Protein AF-A0A816GG04-F1 (afdb_monomer_lite)

Structure (mmCIF, N/CA/C/O backbone):
data_AF-A0A816GG04-F1
#
_entry.id   AF-A0A816GG04-F1
#
loop_
_atom_site.group_PDB
_atom_site.id
_atom_site.type_symbol
_atom_site.label_atom_id
_atom_site.label_alt_id
_atom_site.label_comp_id
_atom_site.label_asym_id
_atom_site.label_entity_id
_atom_site.label_seq_id
_atom_site.pdbx_PDB_ins_code
_atom_site.Cartn_x
_atom_site.Cartn_y
_atom_site.Cartn_z
_atom_site.occupancy
_atom_site.B_iso_or_equiv
_atom_site.auth_seq_id
_atom_site.auth_comp_id
_atom_site.auth_asym_id
_atom_site.auth_atom_id
_atom_site.pdbx_PDB_model_num
ATOM 1 N N . MET A 1 1 ? -9.819 100.013 47.372 1.00 39.62 1 MET A N 1
ATOM 2 C CA . MET A 1 1 ? -10.765 99.029 47.951 1.00 39.62 1 MET A CA 1
ATOM 3 C C . MET A 1 1 ? -10.417 97.667 47.363 1.00 39.62 1 MET A C 1
ATOM 5 O O . MET A 1 1 ? -10.205 97.626 46.164 1.00 39.62 1 MET A O 1
ATOM 9 N N . LYS A 1 2 ? -10.048 96.676 48.191 1.00 44.19 2 LYS A N 1
ATOM 10 C CA . LYS A 1 2 ? -10.878 95.483 48.511 1.00 44.19 2 LYS A CA 1
ATOM 11 C C . LYS A 1 2 ? -11.178 94.650 47.245 1.00 44.19 2 LYS A C 1
ATOM 13 O O . LYS A 1 2 ? -11.685 95.205 46.290 1.00 44.19 2 LYS A O 1
ATOM 18 N N . GLU A 1 3 ? -10.933 93.352 47.133 1.00 39.06 3 GLU A N 1
ATOM 19 C CA . GLU A 1 3 ? -10.772 92.281 48.115 1.00 39.06 3 GLU A CA 1
ATOM 20 C C . GLU A 1 3 ? -10.300 91.031 47.348 1.00 39.06 3 GLU A C 1
ATOM 22 O O . GLU A 1 3 ? -10.685 90.823 46.198 1.00 39.06 3 GLU A O 1
ATOM 27 N N . ILE A 1 4 ? -9.456 90.213 47.970 1.00 57.56 4 ILE A N 1
ATOM 28 C CA . ILE A 1 4 ? -8.993 88.921 47.452 1.00 57.56 4 ILE A CA 1
ATOM 29 C C . ILE A 1 4 ? -10.168 87.937 47.484 1.00 57.56 4 ILE A C 1
ATOM 31 O O . ILE A 1 4 ? -10.639 87.647 48.577 1.00 57.56 4 ILE A O 1
ATOM 35 N N . GLN A 1 5 ? -10.601 87.373 46.347 1.00 51.31 5 GLN A N 1
ATOM 36 C CA . GLN A 1 5 ? -11.492 86.199 46.325 1.00 51.31 5 GLN A CA 1
ATOM 37 C C . GLN A 1 5 ? -11.136 85.211 45.193 1.00 51.31 5 GLN A C 1
ATOM 39 O O . GLN A 1 5 ? -11.620 85.288 44.071 1.00 51.31 5 GLN A O 1
ATOM 44 N N . ASN A 1 6 ? -10.238 84.291 45.559 1.00 42.72 6 ASN A N 1
ATOM 45 C CA . ASN A 1 6 ? -10.294 82.836 45.372 1.00 42.72 6 ASN A CA 1
ATOM 46 C C . ASN A 1 6 ? -10.586 82.247 43.968 1.00 42.72 6 ASN A C 1
ATOM 48 O O . ASN A 1 6 ? -11.725 82.181 43.516 1.00 42.72 6 ASN A O 1
ATOM 52 N N . SER A 1 7 ? -9.545 81.687 43.341 1.00 50.91 7 SER A N 1
ATOM 53 C CA . SER A 1 7 ? -9.639 80.840 42.142 1.00 50.91 7 SER A CA 1
ATOM 54 C C . SER A 1 7 ? -10.335 79.502 42.458 1.00 50.91 7 SER A C 1
ATOM 56 O O . SER A 1 7 ? -9.806 78.726 43.262 1.00 50.91 7 SER A O 1
ATOM 58 N N . PRO A 1 8 ? -11.487 79.165 41.843 1.00 54.06 8 PRO A N 1
ATOM 59 C CA . PRO A 1 8 ? -12.161 77.898 42.072 1.00 54.06 8 PRO A CA 1
ATOM 60 C C . PRO A 1 8 ? -11.764 76.902 40.975 1.00 54.06 8 PRO A C 1
ATOM 62 O O . PRO A 1 8 ? -12.552 76.624 40.077 1.00 54.06 8 PRO A O 1
ATOM 65 N N . SER A 1 9 ? -10.545 76.357 40.999 1.00 55.84 9 SER A N 1
ATOM 66 C CA . SER A 1 9 ? -10.205 75.286 40.038 1.00 55.84 9 SER A CA 1
ATOM 67 C C . SER A 1 9 ? -9.368 74.131 40.582 1.00 55.84 9 SER A C 1
ATOM 69 O O . SER A 1 9 ? -9.423 73.040 40.025 1.00 55.84 9 SER A O 1
ATOM 71 N N . SER A 1 10 ? -8.666 74.279 41.708 1.00 53.53 10 SER A N 1
ATOM 72 C CA . SER A 1 10 ? -7.805 73.197 42.218 1.00 53.53 10 SER A CA 1
ATOM 73 C C . SER A 1 10 ? -8.549 72.144 43.054 1.00 53.53 10 SER A C 1
ATOM 75 O O . SER A 1 10 ? -8.134 70.985 43.126 1.00 53.53 10 SER A O 1
ATOM 77 N N . ARG A 1 11 ? -9.678 72.512 43.679 1.00 52.88 11 ARG A N 1
ATOM 78 C CA . ARG A 1 11 ? -10.416 71.625 44.601 1.00 52.88 11 ARG A CA 1
ATOM 79 C C . ARG A 1 11 ? -11.402 70.677 43.911 1.00 52.88 11 ARG A C 1
ATOM 81 O O . ARG A 1 11 ? -11.718 69.631 44.467 1.00 52.88 11 ARG A O 1
ATOM 88 N N . SER A 1 12 ? -11.893 71.029 42.721 1.00 55.47 12 SER A N 1
ATOM 89 C CA . SER A 1 12 ? -12.798 70.173 41.940 1.00 55.47 12 SER A CA 1
ATOM 90 C C . SER A 1 12 ? -12.031 69.102 41.164 1.00 55.47 12 SER A C 1
ATOM 92 O O . SER A 1 12 ? -12.414 67.939 41.228 1.00 55.47 12 SER A O 1
ATOM 94 N N . ILE A 1 13 ? -10.915 69.474 40.524 1.00 56.12 13 ILE A N 1
ATOM 95 C CA . ILE A 1 13 ? -10.073 68.584 39.703 1.00 56.12 13 ILE A CA 1
ATOM 96 C C . ILE A 1 13 ? -9.421 67.474 40.546 1.00 56.12 13 ILE A C 1
ATOM 98 O O . ILE A 1 13 ? -9.346 66.324 40.121 1.00 56.12 13 ILE A O 1
ATOM 102 N N . SER A 1 14 ? -8.997 67.787 41.773 1.00 59.44 14 SER A N 1
ATOM 103 C CA . SER A 1 14 ? -8.403 66.801 42.689 1.00 59.44 14 SER A CA 1
ATOM 104 C C . SER A 1 14 ? -9.412 65.757 43.175 1.00 59.44 14 SER A C 1
ATOM 106 O O . SER A 1 14 ? -9.076 64.578 43.297 1.00 59.44 14 SER A O 1
ATOM 108 N N . LYS A 1 15 ? -10.672 66.157 43.395 1.00 59.81 15 LYS A N 1
ATOM 109 C CA . LYS A 1 15 ? -11.734 65.231 43.804 1.00 59.81 15 LYS A CA 1
ATOM 110 C C . LYS A 1 15 ? -12.155 64.315 42.654 1.00 59.81 15 LYS A C 1
ATOM 112 O O . LYS A 1 15 ? -12.389 63.136 42.889 1.00 59.81 15 LYS A O 1
ATOM 117 N N . THR A 1 16 ? -12.198 64.806 41.415 1.00 60.00 16 THR A N 1
ATOM 118 C CA . THR A 1 16 ? -12.453 63.958 40.237 1.00 60.00 16 THR A CA 1
ATOM 119 C C . THR A 1 16 ? -11.297 63.010 39.919 1.00 60.00 16 THR A C 1
ATOM 121 O O . THR A 1 16 ? -11.565 61.870 39.551 1.00 60.00 16 THR A O 1
ATOM 124 N N . ALA A 1 17 ? -10.037 63.416 40.106 1.00 62.69 17 ALA A N 1
ATOM 125 C CA . ALA A 1 17 ? -8.874 62.552 39.877 1.00 62.69 17 ALA A CA 1
ATOM 126 C C . ALA A 1 17 ? -8.794 61.385 40.881 1.00 62.69 17 ALA A C 1
ATOM 128 O O . ALA A 1 17 ? -8.701 60.231 40.471 1.00 62.69 17 ALA A O 1
ATOM 129 N N . SER A 1 18 ? -8.949 61.660 42.181 1.00 67.56 18 SER A N 1
ATOM 130 C CA . SER A 1 18 ? -8.969 60.616 43.220 1.00 67.56 18 SER A CA 1
ATOM 131 C C . SER A 1 18 ? -10.140 59.637 43.037 1.00 67.56 18 SER A C 1
ATOM 133 O O . SER A 1 18 ? -9.968 58.425 43.156 1.00 67.56 18 SER A O 1
ATOM 135 N N . GLN A 1 19 ? -11.321 60.135 42.656 1.00 65.19 19 GLN A N 1
ATOM 136 C CA . GLN A 1 19 ? -12.479 59.284 42.358 1.00 65.19 19 GLN A CA 1
ATOM 137 C C . GLN A 1 19 ? -12.303 58.465 41.066 1.00 65.19 19 GLN A C 1
ATOM 139 O O . GLN A 1 19 ? -12.883 57.386 40.938 1.00 65.19 19 GLN A O 1
ATOM 144 N N . ASN A 1 20 ? -11.509 58.949 40.106 1.00 67.69 20 ASN A N 1
ATOM 145 C CA . ASN A 1 20 ? -11.147 58.202 38.904 1.00 67.69 20 ASN A CA 1
ATOM 146 C C . ASN A 1 20 ? -10.171 57.059 39.228 1.00 67.69 20 ASN A C 1
ATOM 148 O O . ASN A 1 20 ? -10.394 55.933 38.794 1.00 67.69 20 ASN A O 1
ATOM 152 N N . GLU A 1 21 ? -9.150 57.308 40.046 1.00 73.44 21 GLU A N 1
ATOM 153 C CA . GLU A 1 21 ? -8.188 56.280 40.468 1.00 73.44 21 GLU A CA 1
ATOM 154 C C . GLU A 1 21 ? -8.848 55.159 41.284 1.00 73.44 21 GLU A C 1
ATOM 156 O O . GLU A 1 21 ? -8.597 53.982 41.028 1.00 73.44 21 GLU A O 1
ATOM 161 N N . GLU A 1 22 ? -9.777 55.482 42.191 1.00 73.88 22 GLU A N 1
ATOM 162 C CA . GLU A 1 22 ? -10.562 54.467 42.911 1.00 73.88 22 GLU A CA 1
ATOM 163 C C . GLU A 1 22 ? -11.447 53.631 41.973 1.00 73.88 22 GLU A C 1
ATOM 165 O O . GLU A 1 22 ? -11.580 52.417 42.150 1.00 73.88 22 GLU A O 1
ATOM 170 N N . ARG A 1 23 ? -12.050 54.250 40.947 1.00 69.25 23 ARG A N 1
ATOM 171 C CA . ARG A 1 23 ? -12.849 53.532 39.936 1.00 69.25 23 ARG A CA 1
ATOM 172 C C . ARG A 1 23 ? -11.987 52.593 39.102 1.00 69.25 23 ARG A C 1
ATOM 174 O O . ARG A 1 23 ? -12.391 51.455 38.861 1.00 69.25 23 ARG A O 1
ATOM 181 N N . VAL A 1 24 ? -10.803 53.040 38.701 1.00 73.69 24 VAL A N 1
ATOM 182 C CA . VAL A 1 24 ? -9.840 52.234 37.946 1.00 73.69 24 VAL A CA 1
ATOM 183 C C . VAL A 1 24 ? -9.353 51.066 38.813 1.00 73.69 24 VAL A C 1
ATOM 185 O O . VAL A 1 24 ? -9.499 49.914 38.419 1.00 73.69 24 VAL A O 1
ATOM 188 N N . ASN A 1 25 ? -8.933 51.305 40.054 1.00 72.50 25 ASN A N 1
ATOM 189 C CA . ASN A 1 25 ? -8.465 50.238 40.949 1.00 72.50 25 ASN A CA 1
ATOM 190 C C . ASN A 1 25 ? -9.556 49.202 41.271 1.00 72.50 25 ASN A C 1
ATOM 192 O O . ASN A 1 25 ? -9.286 48.002 41.290 1.00 72.50 25 ASN A O 1
ATOM 196 N N . ARG A 1 26 ? -10.811 49.635 41.453 1.00 72.38 26 ARG A N 1
ATOM 197 C CA . ARG A 1 26 ? -11.945 48.721 41.678 1.00 72.38 26 ARG A CA 1
ATOM 198 C C . ARG A 1 26 ? -12.316 47.911 40.436 1.00 72.38 26 ARG A C 1
ATOM 200 O O . ARG A 1 26 ? -12.708 46.756 40.575 1.00 72.38 26 ARG A O 1
ATOM 207 N N . THR A 1 27 ? -12.203 48.488 39.240 1.00 74.62 27 THR A N 1
ATOM 208 C CA . THR A 1 27 ? -12.482 47.766 37.985 1.00 74.62 27 THR A CA 1
ATOM 209 C C . THR A 1 27 ? -11.403 46.733 37.679 1.00 74.62 27 THR A C 1
ATOM 211 O O . THR A 1 27 ? -11.757 45.602 37.358 1.00 74.62 27 THR A O 1
ATOM 214 N N . TRP A 1 28 ? -10.122 47.060 37.887 1.00 73.75 28 TRP A N 1
ATOM 215 C CA . TRP A 1 28 ? -9.017 46.097 37.791 1.00 73.75 28 TRP A CA 1
ATOM 216 C C . TRP A 1 28 ? -9.104 44.980 38.835 1.00 73.75 28 TRP A C 1
ATOM 218 O O . TRP A 1 28 ? -8.827 43.825 38.524 1.00 73.75 28 TRP A O 1
ATOM 228 N N . PHE A 1 29 ? -9.520 45.297 40.064 1.00 74.19 29 PHE A N 1
ATOM 229 C CA . PHE A 1 29 ? -9.697 44.287 41.107 1.00 74.19 29 PHE A CA 1
ATOM 230 C C . PHE A 1 29 ? -10.827 43.306 40.764 1.00 74.19 29 PHE A C 1
ATOM 232 O O . PHE A 1 29 ? -10.658 42.095 40.888 1.00 74.19 29 PHE A O 1
ATOM 239 N N . LEU A 1 30 ? -11.967 43.807 40.276 1.00 71.56 30 LEU A N 1
ATOM 240 C CA . LEU A 1 30 ? -13.094 42.958 39.887 1.00 71.56 30 LEU A CA 1
ATOM 241 C C . LEU A 1 30 ? -12.752 42.075 38.679 1.00 71.56 30 LEU A C 1
ATOM 243 O O . LEU A 1 30 ? -13.044 40.883 38.716 1.00 71.56 30 LEU A O 1
ATOM 247 N N . THR A 1 31 ? -12.094 42.604 37.642 1.00 71.75 31 THR A N 1
ATOM 248 C CA . THR A 1 31 ? -11.686 41.790 36.482 1.00 71.75 31 THR A CA 1
ATOM 249 C C . THR A 1 31 ? -10.703 40.685 36.870 1.00 71.75 31 THR A C 1
ATOM 251 O O . THR A 1 31 ? -10.868 39.555 36.416 1.00 71.75 31 THR A O 1
ATOM 254 N N . TRP A 1 32 ? -9.759 40.951 37.777 1.00 66.38 32 TRP A N 1
ATOM 255 C CA . TRP A 1 32 ? -8.868 39.923 38.330 1.00 66.38 32 TRP A CA 1
ATOM 256 C C . TRP A 1 32 ? -9.606 38.836 39.124 1.00 66.38 32 TRP A C 1
ATOM 258 O O . TRP A 1 32 ? -9.327 37.650 38.941 1.00 66.38 32 TRP A O 1
ATOM 268 N N . VAL A 1 33 ? -10.578 39.211 39.963 1.00 73.00 33 VAL A N 1
ATOM 269 C CA . VAL A 1 33 ? -11.389 38.251 40.737 1.00 73.00 33 VAL A CA 1
ATOM 270 C C . VAL A 1 33 ? -12.236 37.363 39.816 1.00 73.00 33 VAL A C 1
ATOM 272 O O . VAL A 1 33 ? -12.294 36.150 40.022 1.00 73.00 33 VAL A O 1
ATOM 275 N N . PHE A 1 34 ? -12.844 37.926 38.766 1.00 64.94 34 PHE A N 1
ATOM 276 C CA . PHE A 1 34 ? -13.643 37.156 37.805 1.00 64.94 34 PHE A CA 1
ATOM 277 C C . PHE A 1 34 ? -12.795 36.211 36.941 1.00 64.94 34 PHE A C 1
ATOM 279 O O . PHE A 1 34 ? -13.218 35.083 36.689 1.00 64.94 34 PHE A O 1
ATOM 286 N N . ILE A 1 35 ? -11.586 36.619 36.538 1.00 66.88 35 ILE A N 1
ATOM 287 C CA . ILE A 1 35 ? -10.654 35.748 35.802 1.00 66.88 35 ILE A CA 1
ATOM 288 C C . ILE A 1 35 ? -10.193 34.585 36.695 1.00 66.88 35 ILE A C 1
ATOM 290 O O . ILE A 1 35 ? -10.228 33.435 36.261 1.00 66.88 35 ILE A O 1
ATOM 294 N N . GLY A 1 36 ? -9.845 34.842 37.961 1.00 62.97 36 GLY A N 1
ATOM 295 C CA . GLY A 1 36 ? -9.464 33.788 38.911 1.00 62.97 36 GLY A CA 1
ATOM 296 C C . GLY A 1 36 ? -10.589 32.783 39.196 1.00 62.97 36 GLY A C 1
ATOM 297 O O . GLY A 1 36 ? -10.345 31.575 39.251 1.00 62.97 36 GLY A O 1
ATOM 298 N N . ALA A 1 37 ? -11.834 33.258 39.308 1.00 63.19 37 ALA A N 1
ATOM 299 C CA . ALA A 1 37 ? -13.006 32.403 39.500 1.00 63.19 37 ALA A CA 1
ATOM 300 C C . ALA A 1 37 ? -13.299 31.511 38.276 1.00 63.19 37 ALA A C 1
ATOM 302 O O . ALA A 1 37 ? -13.667 30.347 38.443 1.00 63.19 37 ALA A O 1
ATOM 303 N N . LEU A 1 38 ? -13.083 32.018 37.054 1.00 65.94 38 LEU A N 1
ATOM 304 C CA . LEU A 1 38 ? -13.290 31.262 35.814 1.00 65.94 38 LEU A CA 1
ATOM 305 C C . LEU A 1 38 ? -12.275 30.116 35.664 1.00 65.94 38 LEU A C 1
ATOM 307 O O . LEU A 1 38 ? -12.649 28.992 35.336 1.00 65.94 38 LEU A O 1
ATOM 311 N N . VAL A 1 39 ? -10.996 30.379 35.955 1.00 64.69 39 VAL A N 1
ATOM 312 C CA . VAL A 1 39 ? -9.923 29.374 35.845 1.00 64.69 39 VAL A CA 1
ATOM 313 C C . VAL A 1 39 ? -10.087 28.282 36.912 1.00 64.69 39 VAL A C 1
ATOM 315 O O . VAL A 1 39 ? -9.925 27.101 36.609 1.00 64.69 39 VAL A O 1
ATOM 318 N N . SER A 1 40 ? -10.501 28.647 38.132 1.00 64.50 40 SER A N 1
ATOM 319 C CA . SER A 1 40 ? -10.810 27.684 39.201 1.00 64.50 40 SER A CA 1
ATOM 320 C C . SER A 1 40 ? -12.025 26.805 38.868 1.00 64.50 40 SER A C 1
ATOM 322 O O . SER A 1 40 ? -11.991 25.592 39.075 1.00 64.50 40 SER A O 1
ATOM 324 N N . GLY A 1 41 ? -13.074 27.382 38.270 1.00 67.81 41 GLY A N 1
ATOM 325 C CA . GLY A 1 41 ? -14.269 26.642 37.852 1.00 67.81 41 GLY A CA 1
ATOM 326 C C . GLY A 1 41 ? -14.001 25.601 36.760 1.00 67.81 41 GLY A C 1
ATOM 327 O O . GLY A 1 41 ? -14.528 24.491 36.833 1.00 67.81 41 GLY A O 1
ATOM 328 N N . VAL A 1 42 ? -13.142 25.913 35.781 1.00 71.94 42 VAL A N 1
ATOM 329 C CA . VAL A 1 42 ? -12.753 24.957 34.725 1.00 71.94 42 VAL A CA 1
ATOM 330 C C . VAL A 1 42 ? -11.940 23.798 35.305 1.00 71.94 42 VAL A C 1
ATOM 332 O O . VAL A 1 42 ? -12.210 22.642 34.984 1.00 71.94 42 VAL A O 1
ATOM 335 N N . VAL A 1 43 ? -10.994 24.080 36.207 1.00 74.06 43 VAL A N 1
ATOM 336 C CA . VAL A 1 43 ? -10.187 23.043 36.868 1.00 74.06 43 VAL A CA 1
ATOM 337 C C . VAL A 1 43 ? -11.074 22.142 37.733 1.00 74.06 43 VAL A C 1
ATOM 339 O O . VAL A 1 43 ? -11.047 20.924 37.566 1.00 74.06 43 VAL A O 1
ATOM 342 N N . LEU A 1 44 ? -11.933 22.712 38.584 1.00 73.06 44 LEU A N 1
ATOM 343 C CA . LEU A 1 44 ? -12.869 21.941 39.410 1.00 73.06 44 LEU A CA 1
ATOM 344 C C . LEU A 1 44 ? -13.870 21.129 38.571 1.00 73.06 44 LEU A C 1
ATOM 346 O O . LEU A 1 44 ? -14.187 20.008 38.951 1.00 73.06 44 LEU A O 1
ATOM 350 N N . GLY A 1 45 ? -14.321 21.634 37.418 1.00 75.88 45 GLY A N 1
ATOM 351 C CA . GLY A 1 45 ? -15.191 20.895 36.495 1.00 75.88 45 GLY A CA 1
ATOM 352 C C . GLY A 1 45 ? -14.502 19.692 35.838 1.00 75.88 45 GLY A C 1
ATOM 353 O O . GLY A 1 45 ? -15.089 18.611 35.752 1.00 75.88 45 GLY A O 1
ATOM 354 N N . VAL A 1 46 ? -13.236 19.832 35.432 1.00 82.00 46 VAL A N 1
ATOM 355 C CA . VAL A 1 46 ? -12.433 18.714 34.901 1.00 82.00 46 VAL A CA 1
ATOM 356 C C . VAL A 1 46 ? -12.143 17.680 35.995 1.00 82.00 46 VAL A C 1
ATOM 358 O O . VAL A 1 46 ? -12.291 16.481 35.771 1.00 82.00 46 VAL A O 1
ATOM 361 N N . PHE A 1 47 ? -11.814 18.116 37.213 1.00 77.69 47 PHE A N 1
ATOM 362 C CA . PHE A 1 47 ? -11.614 17.197 38.337 1.00 77.69 47 PHE A CA 1
ATOM 363 C C . PHE A 1 47 ? -12.913 16.501 38.770 1.00 77.69 47 PHE A C 1
ATOM 365 O O . PHE A 1 47 ? -12.887 15.303 39.042 1.00 77.69 47 PHE A O 1
ATOM 372 N N . LEU A 1 48 ? -14.054 17.196 38.771 1.00 79.88 48 LEU A N 1
ATOM 373 C CA . LEU A 1 48 ? -15.358 16.618 39.105 1.00 79.88 48 LEU A CA 1
ATOM 374 C C . LEU A 1 48 ? -15.813 15.597 38.055 1.00 79.88 48 LEU A C 1
ATOM 376 O O . LEU A 1 48 ? -16.310 14.534 38.414 1.00 79.88 48 LEU A O 1
ATOM 380 N N . THR A 1 49 ? -15.604 15.872 36.765 1.00 78.00 49 THR A N 1
ATOM 381 C CA . THR A 1 49 ? -15.943 14.927 35.684 1.00 78.00 49 THR A CA 1
ATOM 382 C C . THR A 1 49 ? -15.065 13.676 35.715 1.00 78.00 49 THR A C 1
ATOM 384 O O . THR A 1 49 ? -15.585 12.564 35.588 1.00 78.00 49 THR A O 1
ATOM 387 N N . LEU A 1 50 ? -13.761 13.814 35.969 1.00 78.12 50 LEU A N 1
ATOM 388 C CA . LEU A 1 50 ? -12.865 12.670 36.171 1.00 78.12 50 LEU A CA 1
ATOM 389 C C . LEU A 1 50 ? -13.222 11.875 37.438 1.00 78.12 50 LEU A C 1
ATOM 391 O O . LEU A 1 50 ? -13.205 10.645 37.410 1.00 78.12 50 LEU A O 1
ATOM 395 N N . TYR A 1 51 ? -13.611 12.559 38.515 1.00 82.00 51 TYR A N 1
ATOM 396 C CA . TYR A 1 51 ? -14.024 11.936 39.773 1.00 82.00 51 TYR A CA 1
ATOM 397 C C . TYR A 1 51 ? -15.358 11.184 39.653 1.00 82.00 51 TYR A C 1
ATOM 399 O O . TYR A 1 51 ? -15.455 10.047 40.105 1.00 82.00 51 TYR A O 1
ATOM 407 N N . LEU A 1 52 ? -16.364 11.751 38.973 1.00 76.19 52 LEU A N 1
ATOM 408 C CA . LEU A 1 52 ? -17.626 11.052 38.691 1.00 76.19 52 LEU A CA 1
ATOM 409 C C . LEU A 1 52 ? -17.402 9.831 37.792 1.00 76.19 52 LEU A C 1
ATOM 411 O O . LEU A 1 52 ? -17.974 8.775 38.046 1.00 76.19 52 LEU A O 1
ATOM 415 N N . SER A 1 53 ? -16.526 9.944 36.789 1.00 77.50 53 SER A N 1
ATOM 416 C CA . SER A 1 53 ? -16.149 8.812 35.930 1.00 77.50 53 SER A CA 1
ATOM 417 C C . SER A 1 53 ? -15.500 7.677 36.729 1.00 77.50 53 SER A C 1
ATOM 419 O O . SER A 1 53 ? -15.678 6.506 36.410 1.00 77.50 53 SER A O 1
ATOM 421 N N . GLU A 1 54 ? -14.743 8.022 37.770 1.00 69.69 54 GLU A N 1
ATOM 422 C CA . GLU A 1 54 ? -14.067 7.081 38.662 1.00 69.69 54 GLU A CA 1
ATOM 423 C C . GLU A 1 54 ? -14.991 6.480 39.735 1.00 69.69 54 GLU A C 1
ATOM 425 O O . GLU A 1 54 ? -14.758 5.358 40.184 1.00 69.69 54 GLU A O 1
ATOM 430 N N . LEU A 1 55 ? -16.061 7.184 40.113 1.00 68.94 55 LEU A N 1
ATOM 431 C CA . LEU A 1 55 ? -17.148 6.637 40.931 1.00 68.94 55 LEU A CA 1
ATOM 432 C C . LEU A 1 55 ? -17.998 5.636 40.134 1.00 68.94 55 LEU A C 1
ATOM 434 O O . LEU A 1 55 ? -18.264 4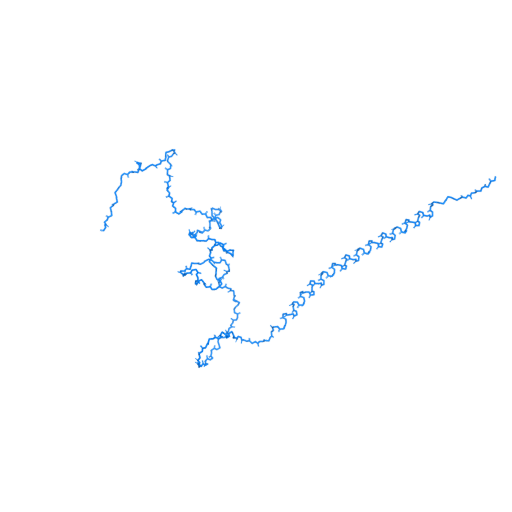.546 40.626 1.00 68.94 55 LEU A O 1
ATOM 438 N N . LEU A 1 56 ? -18.325 5.942 38.873 1.00 61.38 56 LEU A N 1
ATOM 439 C CA . LEU A 1 56 ? -19.068 5.043 37.972 1.00 61.38 56 LEU A CA 1
ATOM 440 C C . LEU A 1 56 ? -18.318 3.740 37.644 1.00 61.38 56 LEU A C 1
ATOM 442 O O . LEU A 1 56 ? -18.938 2.743 37.284 1.00 61.38 56 LEU A O 1
ATOM 446 N N . ARG A 1 57 ? -16.987 3.723 37.779 1.00 68.38 57 ARG A N 1
ATOM 447 C CA . ARG A 1 57 ? -16.164 2.519 37.587 1.00 68.38 57 ARG A CA 1
ATOM 448 C C . ARG A 1 57 ? -16.180 1.567 38.786 1.00 68.38 57 ARG A C 1
ATOM 450 O O . ARG A 1 57 ? -15.848 0.398 38.612 1.00 68.38 57 ARG A O 1
ATOM 457 N N . LYS A 1 58 ? -16.560 2.033 39.983 1.00 46.72 58 LYS A N 1
ATOM 458 C CA . LYS A 1 58 ? -16.466 1.242 41.224 1.00 46.72 58 LYS A CA 1
ATOM 459 C C . LYS A 1 58 ? -17.665 0.326 41.507 1.00 46.72 58 LYS A C 1
ATOM 461 O O . LYS A 1 58 ? -17.533 -0.528 42.376 1.00 46.72 58 LYS A O 1
ATOM 466 N N . ASP A 1 59 ? -18.753 0.405 40.736 1.00 54.59 59 ASP A N 1
ATOM 467 C CA . ASP A 1 59 ? -19.929 -0.474 40.908 1.00 54.59 59 ASP A CA 1
ATOM 468 C C . ASP A 1 59 ? -19.969 -1.701 39.974 1.00 54.59 59 ASP A C 1
ATOM 470 O O . ASP A 1 59 ? -20.847 -2.552 40.099 1.00 54.59 59 ASP A O 1
ATOM 474 N N . VAL A 1 60 ? -18.992 -1.879 39.078 1.00 56.12 60 VAL A N 1
ATOM 475 C CA . VAL A 1 60 ? -18.857 -3.103 38.262 1.00 56.12 60 VAL A CA 1
ATOM 476 C C . VAL A 1 60 ? -17.681 -3.936 38.765 1.00 56.12 60 VAL A C 1
ATOM 478 O O . VAL A 1 60 ? -16.681 -4.175 38.102 1.00 56.12 60 VAL A O 1
ATOM 481 N N . THR A 1 61 ? -17.782 -4.395 40.008 1.00 43.56 61 THR A N 1
ATOM 482 C CA . THR A 1 61 ? -17.035 -5.572 40.473 1.00 43.56 61 THR A CA 1
ATOM 483 C C . THR A 1 61 ? -17.872 -6.300 41.521 1.00 43.56 61 THR A C 1
ATOM 485 O O . THR A 1 61 ? -17.593 -6.276 42.712 1.00 43.56 61 THR A O 1
ATOM 488 N N . THR A 1 62 ? -18.932 -6.965 41.064 1.00 35.88 62 THR A N 1
ATOM 489 C CA . THR A 1 62 ? -19.395 -8.203 41.696 1.00 35.88 62 THR A CA 1
ATOM 490 C C . THR A 1 62 ? -19.304 -9.294 40.646 1.00 35.88 62 THR A C 1
ATOM 492 O O . THR A 1 62 ? -19.930 -9.241 39.591 1.00 35.88 62 THR A O 1
ATOM 495 N N . SER A 1 63 ? -18.428 -10.241 40.942 1.00 41.78 63 SER A N 1
ATOM 496 C CA . SER A 1 63 ? -18.128 -11.457 40.213 1.00 41.78 63 SER A CA 1
ATOM 497 C C . SER A 1 63 ? -19.378 -12.162 39.688 1.00 41.78 63 SER A C 1
ATOM 499 O O . SER A 1 63 ? -20.240 -12.542 40.471 1.00 41.78 63 SER A O 1
ATOM 501 N N . THR A 1 64 ? -19.433 -12.445 38.388 1.00 37.28 64 THR A N 1
ATOM 502 C CA . THR A 1 64 ? -19.974 -13.709 37.867 1.00 37.28 64 THR A CA 1
ATOM 503 C C . THR A 1 64 ? -19.319 -13.995 36.520 1.00 37.28 64 THR A C 1
ATOM 505 O O . THR A 1 64 ? -19.490 -13.273 35.542 1.00 37.28 64 THR A O 1
ATOM 508 N N . THR A 1 65 ? -18.536 -15.064 36.503 1.00 37.50 65 THR A N 1
ATOM 509 C CA . THR A 1 65 ? -18.085 -15.789 35.321 1.00 37.50 65 THR A CA 1
ATOM 510 C C . THR A 1 65 ? -19.270 -16.120 34.402 1.00 37.50 65 THR A C 1
ATOM 512 O O . THR A 1 65 ? -20.180 -16.827 34.814 1.00 37.50 65 THR A O 1
ATOM 515 N N . THR A 1 66 ? -19.208 -15.583 33.178 1.00 38.97 66 THR A N 1
ATOM 516 C CA . THR A 1 66 ? -19.633 -16.112 31.861 1.00 38.97 66 THR A CA 1
ATOM 517 C C . THR A 1 66 ? -20.964 -16.870 31.735 1.00 38.97 66 THR A C 1
ATOM 519 O O . THR A 1 66 ? -21.142 -17.909 32.354 1.00 38.97 66 THR A O 1
ATOM 522 N N . THR A 1 67 ? -21.819 -16.467 30.780 1.00 32.25 67 THR A N 1
ATOM 523 C CA . THR A 1 67 ? -22.230 -17.294 29.613 1.00 32.25 67 THR A CA 1
ATOM 524 C C . THR A 1 67 ? -23.123 -16.477 28.676 1.00 32.25 67 THR A C 1
ATOM 526 O O . THR A 1 67 ? -24.276 -16.179 28.981 1.00 32.25 67 THR A O 1
ATOM 529 N N . SER A 1 68 ? -22.594 -16.147 27.497 1.00 41.25 68 SER A N 1
ATOM 530 C CA . SER A 1 68 ? -23.415 -15.846 26.328 1.00 41.25 68 SER A CA 1
ATOM 531 C C . SER A 1 68 ? -24.100 -17.140 25.896 1.00 41.25 68 SER A C 1
ATOM 533 O O . SER A 1 68 ? -23.482 -17.979 25.247 1.00 41.25 68 SER A O 1
ATOM 535 N N . THR A 1 69 ? -25.366 -17.316 26.265 1.00 31.19 69 THR A N 1
ATOM 536 C CA . THR A 1 69 ? -26.219 -18.326 25.637 1.00 31.19 69 THR A CA 1
ATOM 537 C C . THR A 1 69 ? -26.881 -17.676 24.435 1.00 31.19 69 THR A C 1
A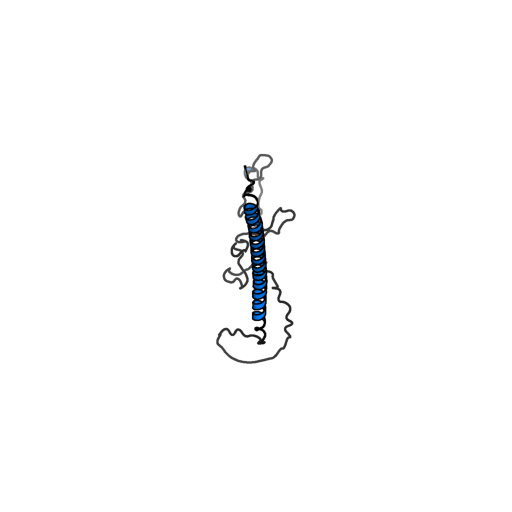TOM 539 O O . THR A 1 69 ? -27.897 -16.993 24.554 1.00 31.19 69 THR A O 1
ATOM 542 N N . SER A 1 70 ? -26.291 -17.895 23.263 1.00 40.19 70 SER A N 1
ATOM 543 C CA . SER A 1 70 ? -27.056 -17.908 22.024 1.00 40.19 70 SER A CA 1
ATOM 544 C C . SER A 1 70 ? -28.031 -19.074 22.109 1.00 40.19 70 SER A C 1
ATOM 546 O O . SER A 1 70 ? -27.626 -20.221 22.298 1.00 40.19 70 SER A O 1
ATOM 548 N N . THR A 1 71 ? -29.315 -18.767 21.982 1.00 31.22 71 THR A N 1
ATOM 549 C CA . THR A 1 71 ? -30.374 -19.729 21.704 1.00 31.22 71 THR A CA 1
ATOM 550 C C . THR A 1 71 ? -30.009 -20.531 20.456 1.00 31.22 71 THR A C 1
ATOM 552 O O . THR A 1 71 ? -30.242 -20.092 19.335 1.00 31.22 71 THR A O 1
ATOM 555 N N . SER A 1 72 ? -29.450 -21.716 20.672 1.00 34.28 72 SER A N 1
ATOM 556 C CA . SER A 1 72 ? -29.486 -22.833 19.740 1.00 34.28 72 SER A CA 1
ATOM 557 C C . SER A 1 72 ? -30.021 -24.018 20.520 1.00 34.28 72 SER A C 1
ATOM 559 O O . SER A 1 72 ? -29.427 -24.492 21.485 1.00 34.28 72 SER A O 1
ATOM 561 N N . THR A 1 73 ? -31.211 -24.432 20.125 1.00 34.00 73 THR A N 1
ATOM 562 C CA . THR A 1 73 ? -31.906 -25.639 20.543 1.00 34.00 73 THR A CA 1
ATOM 563 C C . THR A 1 73 ? -30.969 -26.858 20.509 1.00 34.00 73 THR A C 1
ATOM 565 O O . THR A 1 73 ? -30.184 -26.981 19.568 1.00 34.00 73 THR A O 1
ATOM 568 N N . THR A 1 74 ? -31.179 -27.803 21.443 1.00 30.86 74 THR A N 1
ATOM 569 C CA . THR A 1 74 ? -30.885 -29.266 21.378 1.00 30.86 74 THR A CA 1
ATOM 570 C C . THR A 1 74 ? -29.846 -29.808 22.393 1.00 30.86 74 THR A C 1
ATOM 572 O O . THR A 1 74 ? -28.652 -29.824 22.139 1.00 30.86 74 THR A O 1
ATOM 575 N N . THR A 1 75 ? -30.373 -30.330 23.515 1.00 31.81 75 THR A N 1
ATOM 576 C CA . THR A 1 75 ? -30.125 -31.692 24.064 1.00 31.81 75 THR A CA 1
ATOM 577 C C . THR A 1 75 ? -28.758 -32.063 24.691 1.00 31.81 75 THR A C 1
ATOM 579 O O . THR A 1 75 ? -27.824 -32.447 24.007 1.00 31.81 75 THR A O 1
ATOM 582 N N . THR A 1 76 ? -28.774 -32.111 26.034 1.00 32.12 76 THR A N 1
ATOM 583 C CA . THR A 1 76 ? -28.342 -33.218 26.932 1.00 32.12 76 THR A CA 1
ATOM 584 C C . THR A 1 76 ? -26.846 -33.536 27.175 1.00 32.12 76 THR A C 1
ATOM 586 O O . THR A 1 76 ? -26.104 -33.945 26.292 1.00 32.12 76 THR A O 1
ATOM 589 N N . THR A 1 77 ? -26.532 -33.540 28.485 1.00 31.17 77 THR A N 1
ATOM 590 C CA . THR A 1 77 ? -25.581 -34.372 29.271 1.00 31.17 77 THR A CA 1
ATOM 591 C C . THR A 1 77 ? -24.080 -34.055 29.372 1.00 31.17 77 THR A C 1
ATOM 593 O O . THR A 1 77 ? -23.333 -34.071 28.408 1.00 31.17 77 THR A O 1
ATOM 596 N N . GLU A 1 78 ? -23.695 -33.972 30.654 1.00 38.00 78 GLU A N 1
ATOM 597 C CA . GLU A 1 78 ? -22.457 -34.412 31.313 1.00 38.00 78 GLU A CA 1
ATOM 598 C C . GLU A 1 78 ? -21.300 -33.427 31.551 1.00 38.00 78 GLU A C 1
ATOM 600 O O . GLU A 1 78 ? -20.584 -32.954 30.677 1.00 38.00 78 GLU A O 1
ATOM 605 N N . SER A 1 79 ? -21.137 -33.177 32.851 1.00 42.53 79 SER A N 1
ATOM 606 C CA . SER A 1 79 ? -20.066 -32.472 33.529 1.00 42.53 79 SER A CA 1
ATOM 607 C C . SER A 1 79 ? -18.854 -33.397 33.667 1.00 42.53 79 SER A C 1
ATOM 609 O O . SER A 1 79 ? -18.992 -34.521 34.145 1.00 42.53 79 SER A O 1
ATOM 611 N N . THR A 1 80 ? -17.652 -32.934 33.334 1.00 35.41 80 THR A N 1
ATOM 612 C CA . THR A 1 80 ? -16.427 -33.401 34.000 1.00 35.41 80 THR A CA 1
ATOM 613 C C . THR A 1 80 ? -15.465 -32.232 34.139 1.00 35.41 80 THR A C 1
ATOM 615 O O . THR A 1 80 ? -14.872 -31.734 33.186 1.00 35.41 80 THR A O 1
ATOM 618 N N . THR A 1 81 ? -15.360 -31.792 35.385 1.00 41.84 81 THR A N 1
ATOM 619 C CA . THR A 1 81 ? -14.421 -30.831 35.942 1.00 41.84 81 THR A CA 1
ATOM 620 C C . THR A 1 81 ? -12.991 -31.098 35.471 1.00 41.84 81 THR A C 1
ATOM 622 O O . THR A 1 81 ? -12.411 -32.139 35.763 1.00 41.84 81 THR A O 1
ATOM 625 N N . SER A 1 82 ? -12.387 -30.128 34.795 1.00 40.75 82 SER A N 1
ATOM 626 C CA . SER A 1 82 ? -10.933 -29.999 34.692 1.00 40.75 82 SER A CA 1
ATOM 627 C C . SER A 1 82 ? -10.604 -28.537 34.934 1.00 40.75 82 SER A C 1
ATOM 629 O O . SER A 1 82 ? -10.639 -27.698 34.040 1.00 40.75 82 SER A O 1
ATOM 631 N N . SER A 1 83 ? -10.379 -28.219 36.204 1.00 49.47 83 SER A N 1
ATOM 632 C CA . SER A 1 83 ? -9.888 -26.929 36.663 1.00 49.47 83 SER A CA 1
ATOM 633 C C . SER A 1 83 ? -8.453 -26.737 36.176 1.00 49.47 83 SER A C 1
ATOM 635 O O . SER A 1 83 ? -7.500 -27.028 36.895 1.00 49.47 83 SER A O 1
ATOM 637 N N . THR A 1 84 ? -8.289 -26.262 34.945 1.00 41.94 84 THR A N 1
ATOM 638 C CA . THR A 1 84 ? -7.036 -25.642 34.519 1.00 41.94 84 THR A CA 1
ATOM 639 C C . THR A 1 84 ? -7.164 -24.160 34.822 1.00 41.94 84 THR A C 1
ATOM 641 O O . THR A 1 84 ? -7.912 -23.432 34.176 1.00 41.94 84 THR A O 1
ATOM 644 N N . SER A 1 85 ? -6.478 -23.746 35.880 1.00 42.94 85 SER A N 1
ATOM 645 C CA . SER A 1 85 ? -6.254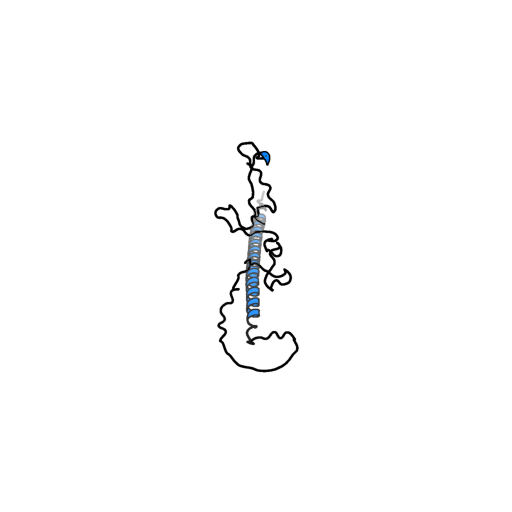 -22.361 36.274 1.00 42.94 85 SER A CA 1
ATOM 646 C C . SER A 1 85 ? -5.970 -21.489 35.051 1.00 42.94 85 SER A C 1
ATOM 648 O O . SER A 1 85 ? -4.891 -21.564 34.464 1.00 42.94 85 SER A O 1
ATOM 650 N N . SER A 1 86 ? -6.938 -20.657 34.671 1.00 49.88 86 SER A N 1
ATOM 651 C CA . SER A 1 86 ? -6.739 -19.585 33.708 1.00 49.88 86 SER A CA 1
ATOM 652 C C . SER A 1 86 ? -5.852 -18.535 34.367 1.00 49.88 86 SER A C 1
ATOM 654 O O . SER A 1 86 ? -6.338 -17.584 34.980 1.00 49.88 86 SER A O 1
ATOM 656 N N . THR A 1 87 ? -4.536 -18.727 34.285 1.00 43.53 87 THR A N 1
ATOM 657 C CA . THR A 1 87 ? -3.599 -17.616 34.400 1.00 43.53 87 THR A CA 1
ATOM 658 C C . THR A 1 87 ? -4.029 -16.621 33.336 1.00 43.53 87 THR A C 1
ATOM 660 O O . THR A 1 87 ? -3.935 -16.895 32.141 1.00 43.53 87 THR A O 1
ATOM 663 N N . SER A 1 88 ? -4.591 -15.501 33.775 1.00 53.62 88 SER A N 1
ATOM 664 C CA . SER A 1 88 ? -4.895 -14.343 32.952 1.00 53.62 88 SER A CA 1
ATOM 665 C C . SER A 1 88 ? -3.576 -13.751 32.462 1.00 53.62 88 SER A C 1
ATOM 667 O O . SER A 1 88 ? -3.091 -12.747 32.980 1.00 53.62 88 SER A O 1
ATOM 669 N N . THR A 1 89 ? -2.953 -14.424 31.497 1.00 50.66 89 THR A N 1
ATOM 670 C CA . THR A 1 89 ? -1.928 -13.838 30.649 1.00 50.66 89 THR A CA 1
ATOM 671 C C . THR A 1 89 ? -2.625 -12.701 29.928 1.00 50.66 89 THR A C 1
ATOM 673 O O . THR A 1 89 ? -3.663 -12.916 29.300 1.00 50.66 89 THR A O 1
ATOM 676 N N . SER A 1 90 ? -2.112 -11.484 30.081 1.00 51.47 90 SER A N 1
ATOM 677 C CA . SER A 1 90 ? -2.550 -10.331 29.307 1.00 51.47 90 SER A CA 1
ATOM 678 C C . SER A 1 90 ? -2.679 -10.752 27.845 1.00 51.47 90 SER A C 1
ATOM 680 O O . SER A 1 90 ? -1.693 -11.099 27.194 1.00 51.47 90 SER A O 1
ATOM 682 N N . MET A 1 91 ? -3.915 -10.804 27.348 1.00 55.53 91 MET A N 1
ATOM 683 C CA . MET A 1 91 ? -4.197 -11.154 25.963 1.00 55.53 91 MET A CA 1
ATOM 684 C C . MET A 1 91 ? -3.812 -9.943 25.117 1.00 55.53 91 MET A C 1
ATOM 686 O O . MET A 1 91 ? -4.656 -9.170 24.676 1.00 55.53 91 MET A O 1
ATOM 690 N N . TYR A 1 92 ? -2.509 -9.734 24.934 1.00 52.84 92 TYR A N 1
ATOM 691 C CA . TYR A 1 92 ? -2.045 -8.997 23.776 1.00 52.84 92 TYR A CA 1
ATOM 692 C C . TYR A 1 92 ? -2.627 -9.728 22.567 1.00 52.84 92 TYR A C 1
ATOM 694 O O . TYR A 1 92 ? -2.505 -10.959 22.506 1.00 52.84 92 TYR A O 1
ATOM 702 N N . PRO A 1 93 ? -3.307 -9.033 21.639 1.00 68.38 93 PRO A N 1
ATOM 703 C CA . PRO A 1 93 ? -3.699 -9.683 20.406 1.00 68.38 93 PRO A CA 1
ATOM 704 C C . PRO A 1 93 ? -2.416 -10.261 19.808 1.00 68.38 93 PRO A C 1
ATOM 706 O O . PRO A 1 93 ? -1.442 -9.535 19.611 1.00 68.38 93 PRO A O 1
ATOM 709 N N . LEU A 1 94 ? -2.396 -11.582 19.593 1.00 84.31 94 LEU A N 1
ATOM 710 C CA . LEU A 1 94 ? -1.219 -12.294 19.078 1.00 84.31 94 LEU A CA 1
ATOM 711 C C . LEU A 1 94 ? -0.707 -11.650 17.782 1.00 84.31 94 LEU A C 1
ATOM 713 O O . LEU A 1 94 ? 0.474 -11.734 17.457 1.00 84.31 94 LEU A O 1
ATOM 717 N N . VAL A 1 95 ? -1.613 -10.982 17.066 1.00 88.00 95 VAL A N 1
ATOM 718 C CA . VAL A 1 95 ? -1.340 -10.229 15.859 1.00 88.00 95 VAL A CA 1
ATOM 719 C C . VAL A 1 95 ? -1.805 -8.780 16.057 1.00 88.00 95 VAL A C 1
ATOM 721 O O . VAL A 1 95 ? -2.999 -8.558 16.277 1.00 88.00 95 VAL A O 1
ATOM 724 N N . PRO A 1 96 ? -0.901 -7.785 16.009 1.00 88.94 96 PRO A N 1
ATOM 725 C CA . PRO A 1 96 ? -1.283 -6.385 16.145 1.00 88.94 96 PRO A CA 1
ATOM 726 C C . PRO A 1 96 ? -2.111 -5.900 14.938 1.00 88.94 96 PRO A C 1
ATOM 728 O O . PRO A 1 96 ? -1.952 -6.421 13.828 1.00 88.94 96 PRO A O 1
ATOM 731 N N . PRO A 1 97 ? -2.972 -4.879 15.114 1.00 88.56 97 PRO A N 1
ATOM 732 C CA . PRO A 1 97 ? -3.676 -4.240 14.004 1.00 88.56 97 PRO A CA 1
ATOM 733 C C . PRO A 1 97 ? -2.710 -3.711 12.936 1.00 88.56 97 PRO A C 1
ATOM 735 O O . PRO A 1 97 ? -1.648 -3.183 13.259 1.00 88.56 97 PRO A O 1
ATOM 738 N N . GLY A 1 98 ? -3.093 -3.833 11.663 1.00 89.75 98 GLY A N 1
ATOM 739 C CA . GLY A 1 98 ? -2.276 -3.411 10.516 1.00 89.75 98 GLY A CA 1
ATOM 740 C C . GLY A 1 98 ? -1.395 -4.511 9.914 1.00 89.75 98 GLY A C 1
ATOM 741 O O . GLY A 1 98 ? -0.758 -4.286 8.888 1.00 89.75 98 GLY A O 1
ATOM 742 N N . MET A 1 99 ? -1.382 -5.708 10.504 1.00 92.94 99 MET A N 1
ATOM 743 C CA . MET A 1 99 ? -0.738 -6.876 9.905 1.00 92.94 99 MET A CA 1
ATOM 744 C C . MET A 1 99 ? -1.498 -7.349 8.663 1.00 92.94 99 MET A C 1
ATOM 746 O O . MET A 1 99 ? -2.725 -7.430 8.662 1.00 92.94 99 MET A O 1
ATOM 750 N N . ILE A 1 100 ? -0.750 -7.697 7.618 1.00 93.75 100 ILE A N 1
ATOM 751 C CA . ILE A 1 100 ? -1.285 -8.180 6.342 1.00 93.75 100 ILE A CA 1
ATOM 752 C C . ILE A 1 100 ? -1.020 -9.684 6.244 1.00 93.75 100 ILE A C 1
ATOM 754 O O . ILE A 1 100 ? 0.098 -10.137 6.489 1.00 93.75 100 ILE A O 1
ATOM 758 N N . MET A 1 101 ? -2.041 -10.458 5.870 1.00 93.75 101 MET A N 1
ATOM 759 C CA . MET A 1 101 ? -1.947 -11.900 5.632 1.00 93.75 101 MET A CA 1
ATOM 760 C C . MET A 1 101 ? -2.641 -12.282 4.324 1.00 93.75 101 MET A C 1
ATOM 762 O O . MET A 1 101 ? -3.575 -11.612 3.887 1.00 93.75 101 MET A O 1
ATOM 766 N N . LEU A 1 102 ? -2.185 -13.373 3.708 1.00 95.19 102 LEU A N 1
ATOM 767 C CA . LEU A 1 102 ? -2.828 -13.940 2.525 1.00 95.19 102 LEU A CA 1
ATOM 768 C C . LEU A 1 102 ? -4.022 -14.801 2.946 1.00 95.19 102 LEU A C 1
ATOM 770 O O . LEU A 1 102 ? -3.901 -15.663 3.816 1.00 95.19 102 LEU A O 1
ATOM 774 N N . TRP A 1 103 ? -5.164 -14.576 2.301 1.00 95.12 103 TRP A N 1
ATOM 775 C CA . TRP A 1 103 ? -6.399 -15.321 2.520 1.00 95.12 103 TRP A CA 1
ATOM 776 C C . TRP A 1 103 ? -6.759 -16.098 1.256 1.00 95.12 103 TRP A C 1
ATOM 778 O O . TRP A 1 103 ? -6.826 -15.522 0.174 1.00 95.12 103 TRP A O 1
ATOM 788 N N . SER A 1 104 ? -6.975 -17.406 1.390 1.00 95.00 104 SER A N 1
ATOM 789 C CA . SER A 1 104 ? -7.300 -18.290 0.263 1.00 95.00 104 SER A CA 1
ATOM 790 C C . SER A 1 104 ? -8.800 -18.420 -0.008 1.00 95.00 104 SER A C 1
ATOM 792 O O . SER A 1 104 ? -9.189 -18.942 -1.051 1.00 95.00 104 SER A O 1
ATOM 794 N N . GLY A 1 105 ? -9.645 -17.991 0.933 1.00 94.12 105 GLY A N 1
ATOM 795 C CA . GLY A 1 105 ? -11.096 -18.060 0.807 1.00 94.12 105 GLY A CA 1
ATOM 796 C C . GLY A 1 105 ? -11.692 -16.884 0.034 1.00 94.12 105 GLY A C 1
ATOM 797 O O . GLY A 1 105 ? -11.001 -15.984 -0.439 1.00 94.12 105 GLY A O 1
ATOM 798 N N . SER A 1 106 ? -13.022 -16.863 -0.042 1.00 94.06 106 SER A N 1
ATOM 799 C CA . SER A 1 106 ? -13.760 -15.717 -0.577 1.00 94.06 106 SER A CA 1
ATOM 800 C C . SER A 1 106 ? -13.594 -14.491 0.327 1.00 94.06 106 SER A C 1
ATOM 802 O O . SER A 1 106 ? -13.439 -14.615 1.546 1.00 94.06 106 SER A O 1
ATOM 804 N N . THR A 1 107 ? -13.708 -13.295 -0.251 1.00 91.19 107 THR A N 1
ATOM 805 C CA . THR A 1 107 ? -13.778 -12.032 0.503 1.00 91.19 107 THR A CA 1
ATOM 806 C C . THR A 1 107 ? -14.972 -11.994 1.463 1.00 91.19 107 THR A C 1
ATOM 808 O O . THR A 1 107 ? -14.900 -11.340 2.497 1.00 91.19 107 THR A O 1
ATOM 811 N N . ALA A 1 108 ? -16.040 -12.748 1.177 1.00 92.19 108 ALA A N 1
ATOM 812 C CA . ALA A 1 108 ? -17.215 -12.863 2.044 1.00 92.19 108 ALA A CA 1
ATOM 813 C C . ALA A 1 108 ? -16.997 -13.761 3.277 1.00 92.19 108 ALA A C 1
ATOM 815 O O . ALA A 1 108 ? -17.782 -13.704 4.218 1.00 92.19 108 ALA A O 1
ATOM 816 N N . THR A 1 109 ? -15.958 -14.602 3.280 1.00 95.38 109 THR A N 1
ATOM 817 C CA . THR A 1 109 ? -15.660 -15.543 4.377 1.00 95.38 109 THR A CA 1
ATOM 818 C C . THR A 1 109 ? -14.470 -15.096 5.223 1.00 95.38 109 THR A C 1
ATOM 820 O O . THR A 1 109 ? -13.917 -15.898 5.973 1.00 95.38 109 THR A O 1
ATOM 823 N N . VAL A 1 110 ? -14.034 -13.843 5.069 1.00 93.88 110 VAL A N 1
ATOM 824 C CA . VAL A 1 110 ? -12.958 -13.268 5.879 1.00 93.88 110 VAL A CA 1
ATOM 825 C C . VAL A 1 110 ? -13.396 -13.267 7.353 1.00 93.88 110 VAL A C 1
ATOM 827 O O . VAL A 1 110 ? -14.507 -12.819 7.648 1.00 93.88 110 VAL A O 1
ATOM 830 N N . PRO A 1 111 ? -12.575 -13.789 8.287 1.00 90.94 111 PRO A N 1
ATOM 831 C CA . PRO A 1 111 ? -12.959 -13.877 9.692 1.00 90.94 111 PRO A CA 1
ATOM 832 C C . PRO A 1 111 ? -13.242 -12.509 10.320 1.00 90.94 111 PRO A C 1
ATOM 834 O O . PRO A 1 111 ? 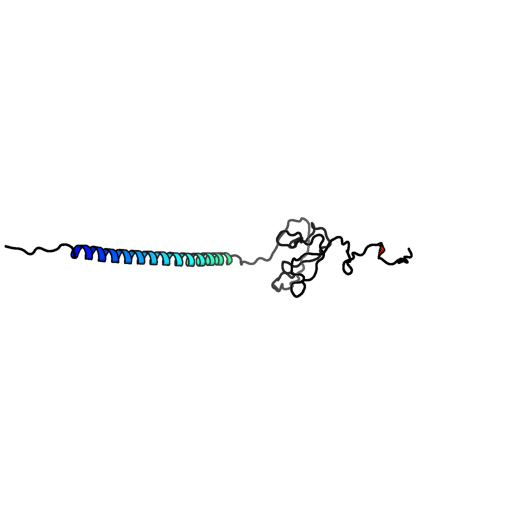-12.624 -11.502 9.975 1.00 90.94 111 PRO A O 1
ATOM 837 N N . LEU A 1 112 ? -14.136 -12.484 11.310 1.00 89.62 112 LEU A N 1
ATOM 838 C CA . LEU A 1 112 ? -14.404 -11.279 12.095 1.00 89.62 112 LEU A CA 1
ATOM 839 C C . LEU A 1 112 ? -13.110 -10.732 12.717 1.00 89.62 112 LEU A C 1
ATOM 841 O O . LEU A 1 112 ? -12.278 -11.487 13.219 1.00 89.62 112 LEU A O 1
ATOM 845 N N . GLY A 1 113 ? -12.959 -9.408 12.686 1.00 89.38 113 GLY A N 1
ATOM 846 C CA . GLY A 1 113 ? -11.747 -8.717 13.138 1.00 89.38 113 GLY A CA 1
ATOM 847 C C . GLY A 1 113 ? -10.678 -8.533 12.056 1.00 89.38 113 GLY A C 1
ATOM 848 O O . GLY A 1 113 ? -9.692 -7.845 12.307 1.00 89.38 113 GLY A O 1
ATOM 849 N N . TRP A 1 114 ? -10.887 -9.080 10.855 1.00 91.62 114 TRP A N 1
ATOM 850 C CA . TRP A 1 114 ? -10.039 -8.860 9.685 1.00 91.62 114 TRP A CA 1
ATOM 851 C C . TRP A 1 114 ? -10.750 -7.994 8.644 1.00 91.62 114 TRP A C 1
ATOM 853 O O . TRP A 1 114 ? -11.967 -8.061 8.484 1.00 91.62 114 TRP A O 1
ATOM 863 N N . GLY A 1 115 ? -9.973 -7.182 7.930 1.00 93.44 115 GLY A N 1
ATOM 864 C CA . GLY A 1 115 ? -10.437 -6.385 6.797 1.00 93.44 115 GLY A CA 1
ATOM 865 C C . GLY A 1 115 ? -9.751 -6.821 5.507 1.00 93.44 115 GLY A C 1
ATOM 866 O O . GLY A 1 115 ? -8.598 -7.255 5.524 1.00 93.44 115 GLY A O 1
ATOM 867 N N . VAL A 1 116 ? -10.454 -6.696 4.382 1.00 95.00 116 VAL A N 1
ATOM 868 C CA . VAL A 1 116 ? -9.843 -6.848 3.055 1.00 95.00 116 VAL A CA 1
ATOM 869 C C . VAL A 1 116 ? -8.997 -5.606 2.765 1.00 95.00 116 VAL A C 1
ATOM 871 O O . VAL A 1 116 ? -9.413 -4.493 3.064 1.00 95.00 116 VAL A O 1
ATOM 874 N N . CYS A 1 117 ? -7.811 -5.793 2.183 1.00 95.50 117 CYS A N 1
ATOM 875 C CA . CYS A 1 117 ? -6.939 -4.700 1.742 1.00 95.50 117 CYS A CA 1
ATOM 876 C C . CYS A 1 117 ? -7.443 -4.104 0.415 1.00 95.50 117 CYS A C 1
ATOM 878 O O . CYS A 1 117 ? -6.895 -4.392 -0.653 1.00 95.50 117 CYS A O 1
ATOM 880 N N . ASP A 1 118 ? -8.521 -3.323 0.486 1.00 95.56 118 ASP A N 1
ATOM 881 C CA . ASP A 1 118 ? -9.223 -2.729 -0.660 1.00 95.56 118 ASP A CA 1
ATOM 882 C C . ASP A 1 118 ? -9.150 -1.190 -0.706 1.00 95.56 118 ASP A C 1
ATOM 884 O O . ASP A 1 118 ? -9.793 -0.564 -1.550 1.00 95.56 118 ASP A O 1
ATOM 888 N N . GLY A 1 119 ? -8.369 -0.573 0.187 1.00 95.19 119 GLY A N 1
ATOM 889 C CA . GLY A 1 119 ? -8.254 0.884 0.296 1.00 95.19 119 GLY A CA 1
ATOM 890 C C . GLY A 1 119 ? -9.307 1.528 1.203 1.00 95.19 119 GLY A C 1
ATOM 891 O O . GLY A 1 119 ? -9.261 2.739 1.433 1.00 95.19 119 GLY A O 1
ATOM 892 N N . THR A 1 120 ? -10.260 0.753 1.728 1.00 93.88 120 THR A N 1
ATOM 893 C CA . THR A 1 120 ? -11.280 1.245 2.659 1.00 93.88 120 THR A CA 1
ATOM 894 C C . THR A 1 120 ? -10.843 1.056 4.110 1.00 93.88 120 THR A C 1
ATOM 896 O O . THR A 1 120 ? -9.939 0.277 4.418 1.00 93.88 120 THR A O 1
ATOM 899 N N . GLN 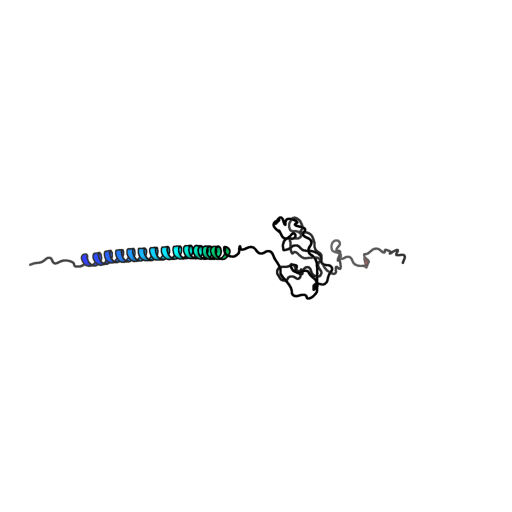A 1 121 ? -11.472 1.798 5.027 1.00 91.12 121 GLN A N 1
ATOM 900 C CA . GLN A 1 121 ? -11.268 1.659 6.479 1.00 91.12 121 GLN A CA 1
ATOM 901 C C . GLN A 1 121 ? -9.794 1.768 6.925 1.00 91.12 121 GLN A C 1
ATOM 903 O O . GLN A 1 121 ? -9.387 1.172 7.918 1.00 91.12 121 GLN A O 1
ATOM 908 N N . GLY A 1 122 ? -8.983 2.534 6.186 1.00 90.12 122 GLY A N 1
ATOM 909 C CA . GLY A 1 122 ? -7.559 2.728 6.477 1.00 90.12 122 GLY A CA 1
ATOM 910 C C . GLY A 1 122 ? -6.650 1.567 6.061 1.00 90.12 122 GLY A C 1
ATOM 911 O O . GLY A 1 122 ? -5.461 1.601 6.369 1.00 90.12 122 GLY A O 1
ATOM 912 N N . THR A 1 123 ? -7.173 0.556 5.359 1.00 94.75 123 THR A N 1
ATOM 913 C CA . THR A 1 123 ? -6.356 -0.506 4.756 1.00 94.75 123 THR A CA 1
ATOM 914 C C . THR A 1 123 ? -5.673 -0.009 3.473 1.00 94.75 123 THR A C 1
ATOM 916 O O . THR A 1 123 ? -6.203 0.878 2.800 1.00 94.75 123 THR A O 1
ATOM 919 N N . PRO A 1 124 ? -4.497 -0.541 3.095 1.00 94.12 124 PRO A N 1
ATOM 920 C CA . PRO A 1 124 ? -3.943 -0.309 1.762 1.00 94.12 124 PRO A CA 1
ATOM 921 C C . PRO A 1 124 ? -4.773 -1.039 0.694 1.00 94.12 124 PRO A C 1
ATOM 923 O O . PRO A 1 124 ? -5.355 -2.080 0.977 1.00 94.12 124 PRO A O 1
ATOM 926 N N . ASP A 1 125 ? -4.787 -0.545 -0.547 1.00 95.12 125 ASP A N 1
ATOM 927 C CA . ASP A 1 125 ? -5.362 -1.282 -1.684 1.00 95.12 125 ASP A CA 1
ATOM 928 C C . ASP A 1 125 ? -4.296 -2.191 -2.316 1.00 95.12 125 ASP A C 1
ATOM 930 O O . ASP A 1 125 ? -3.326 -1.706 -2.917 1.00 95.12 125 ASP A O 1
ATOM 934 N N . LEU A 1 126 ? -4.460 -3.506 -2.143 1.00 94.38 126 LEU A N 1
ATOM 935 C CA . LEU A 1 126 ? -3.541 -4.544 -2.633 1.00 94.38 126 LEU A CA 1
ATOM 936 C C . LEU A 1 126 ? -4.159 -5.435 -3.721 1.00 94.38 126 LEU A C 1
ATOM 938 O O . LEU A 1 126 ? -3.561 -6.443 -4.099 1.00 94.38 126 LEU A O 1
ATOM 942 N N . ARG A 1 127 ? -5.339 -5.085 -4.243 1.00 93.25 127 ARG A N 1
ATOM 943 C CA . ARG A 1 127 ? -5.965 -5.838 -5.341 1.00 93.25 127 ARG A CA 1
ATOM 944 C C . ARG A 1 127 ? -5.103 -5.732 -6.600 1.00 93.25 127 ARG A C 1
ATOM 946 O O . ARG A 1 127 ? -4.603 -4.655 -6.915 1.00 93.25 127 ARG A O 1
ATOM 953 N N . ASP A 1 128 ? -4.910 -6.862 -7.280 1.00 93.19 128 ASP A N 1
ATOM 954 C CA . ASP A 1 128 ? -4.098 -6.991 -8.501 1.00 93.19 128 ASP A CA 1
ATOM 955 C C . ASP A 1 128 ? -2.643 -6.501 -8.358 1.00 93.19 128 ASP A C 1
ATOM 957 O O . ASP A 1 128 ? -2.024 -6.030 -9.315 1.00 93.19 128 ASP A O 1
ATOM 961 N N . ARG A 1 129 ? -2.079 -6.595 -7.145 1.00 92.44 129 ARG A N 1
ATOM 962 C CA . ARG A 1 129 ? -0.734 -6.100 -6.822 1.00 92.44 129 ARG A CA 1
ATOM 963 C C . ARG A 1 129 ? 0.139 -7.182 -6.204 1.00 92.44 129 ARG A C 1
ATOM 965 O O . ARG A 1 129 ? -0.309 -7.988 -5.394 1.00 92.44 129 ARG A O 1
ATOM 972 N N . PHE A 1 130 ? 1.426 -7.135 -6.536 1.00 91.62 130 PHE A N 1
ATOM 973 C CA . PHE A 1 130 ? 2.462 -7.869 -5.815 1.00 91.62 130 PHE A CA 1
ATOM 974 C C . PHE A 1 130 ? 3.046 -7.000 -4.699 1.00 91.62 130 PHE A C 1
ATOM 976 O O . PHE A 1 130 ? 3.248 -5.798 -4.876 1.00 91.62 130 PHE A O 1
ATOM 983 N N . VAL A 1 131 ? 3.334 -7.616 -3.550 1.00 92.00 131 VAL 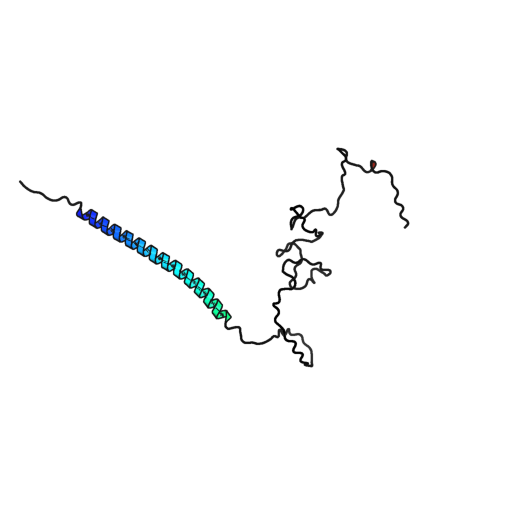A N 1
ATOM 984 C CA . VAL A 1 131 ? 3.955 -6.938 -2.406 1.00 92.00 131 VAL A CA 1
ATOM 985 C C . VAL A 1 131 ? 5.474 -6.997 -2.542 1.00 92.00 131 VAL A C 1
ATOM 987 O O . VAL A 1 131 ? 6.054 -8.076 -2.648 1.00 92.00 131 VAL A O 1
ATOM 990 N N . LEU A 1 132 ? 6.115 -5.830 -2.502 1.00 90.50 132 LEU A N 1
ATOM 991 C CA . LEU A 1 132 ? 7.566 -5.672 -2.460 1.00 90.50 132 LEU A CA 1
ATOM 992 C C . LEU A 1 132 ? 7.980 -5.179 -1.068 1.00 90.50 132 LEU A C 1
ATOM 994 O O . LEU A 1 132 ? 7.349 -4.285 -0.505 1.00 90.50 132 LEU A O 1
ATOM 998 N N . GLY A 1 133 ? 9.042 -5.764 -0.510 1.00 88.75 133 GLY A N 1
ATOM 999 C CA . GLY A 1 133 ? 9.621 -5.297 0.748 1.00 88.75 133 GLY A CA 1
ATOM 1000 C C . GLY A 1 133 ? 10.166 -3.873 0.620 1.00 88.75 133 GLY A C 1
ATOM 1001 O O . GLY A 1 133 ? 10.757 -3.521 -0.400 1.00 88.75 133 GLY A O 1
ATOM 1002 N N . SER A 1 134 ? 9.985 -3.061 1.664 1.00 87.75 134 SER A N 1
ATOM 1003 C CA . SER A 1 134 ? 10.529 -1.700 1.705 1.00 87.75 134 SER A CA 1
ATOM 1004 C C . SER A 1 134 ? 12.048 -1.728 1.526 1.00 87.75 134 SER A C 1
ATOM 1006 O O . SER A 1 134 ? 12.748 -2.471 2.217 1.00 87.75 134 SER A O 1
ATOM 1008 N N . GLY A 1 135 ? 12.557 -0.900 0.614 1.00 81.75 135 GLY A N 1
ATOM 1009 C CA . GLY A 1 135 ? 13.994 -0.762 0.379 1.00 81.75 135 GLY A CA 1
ATOM 1010 C C . GLY A 1 135 ? 14.684 0.080 1.455 1.00 81.75 135 GLY A C 1
ATOM 1011 O O . GLY A 1 135 ? 14.041 0.848 2.174 1.00 81.75 135 GLY A O 1
ATOM 1012 N N . THR A 1 136 ? 16.009 -0.022 1.544 1.00 80.19 136 THR A N 1
ATOM 1013 C CA . THR A 1 136 ? 16.831 0.935 2.296 1.00 80.19 136 THR A CA 1
ATOM 1014 C C . THR A 1 136 ? 16.988 2.228 1.485 1.00 80.19 136 THR A C 1
ATOM 1016 O O . THR A 1 136 ? 17.054 2.196 0.261 1.00 80.19 136 THR A O 1
ATOM 1019 N N . GLY A 1 137 ? 17.018 3.393 2.142 1.00 73.19 137 GLY A N 1
ATOM 1020 C CA . GLY A 1 137 ? 17.339 4.661 1.467 1.00 73.19 137 GLY A CA 1
ATOM 1021 C C . GLY A 1 137 ? 16.271 5.209 0.508 1.00 73.19 137 GLY A C 1
ATOM 1022 O O . GLY A 1 137 ? 16.614 5.872 -0.465 1.00 73.19 137 GLY A O 1
ATOM 1023 N N . SER A 1 138 ? 14.986 4.962 0.782 1.00 70.19 138 SER A N 1
ATOM 1024 C CA . SER A 1 138 ? 13.844 5.561 0.061 1.00 70.19 138 SER A CA 1
ATOM 1025 C C . SER A 1 138 ? 13.642 5.109 -1.391 1.00 70.19 138 SER A C 1
ATOM 1027 O O . SER A 1 138 ? 12.824 5.705 -2.084 1.00 70.19 138 SER A O 1
ATOM 1029 N N . THR A 1 139 ? 14.331 4.064 -1.867 1.00 78.50 139 THR A N 1
ATOM 1030 C CA . THR A 1 139 ? 14.107 3.537 -3.230 1.00 78.50 139 THR A CA 1
ATOM 1031 C C . THR A 1 139 ? 12.666 3.059 -3.423 1.00 78.50 139 THR A C 1
ATOM 1033 O O . THR A 1 139 ? 12.066 3.323 -4.458 1.00 78.50 139 THR A O 1
ATOM 1036 N N . TYR A 1 140 ? 12.116 2.396 -2.402 1.00 83.50 140 TYR A N 1
ATOM 1037 C CA . TYR A 1 140 ? 10.705 2.030 -2.309 1.00 83.50 140 TYR A CA 1
ATOM 1038 C C . TYR A 1 140 ? 10.243 2.277 -0.875 1.00 83.50 140 TYR A C 1
ATOM 1040 O O . TYR A 1 140 ? 10.439 1.436 0.005 1.00 83.50 140 TYR A O 1
ATOM 1048 N N . ALA A 1 141 ? 9.706 3.469 -0.628 1.00 85.50 141 ALA A N 1
ATOM 1049 C CA . ALA A 1 141 ? 9.068 3.825 0.631 1.00 85.50 141 ALA A CA 1
ATOM 1050 C C . ALA A 1 141 ? 7.739 3.059 0.802 1.00 85.50 141 ALA A C 1
ATOM 1052 O O . ALA A 1 141 ? 7.120 2.667 -0.196 1.00 85.50 141 ALA A O 1
ATOM 1053 N N . PRO A 1 142 ? 7.253 2.870 2.045 1.00 85.12 142 PRO A N 1
ATOM 1054 C CA . PRO A 1 142 ? 5.936 2.293 2.285 1.00 85.12 142 PRO A CA 1
ATOM 1055 C C . PRO A 1 142 ? 4.867 3.002 1.451 1.00 85.12 142 PRO A C 1
ATOM 1057 O O . PRO A 1 142 ? 4.901 4.223 1.318 1.00 85.12 142 PRO A O 1
ATOM 1060 N N . THR A 1 143 ? 3.913 2.240 0.913 1.00 84.56 143 THR A N 1
ATOM 1061 C CA . THR A 1 143 ? 2.812 2.702 0.039 1.00 84.56 143 THR A CA 1
ATOM 1062 C C . THR A 1 143 ? 3.189 3.102 -1.391 1.00 84.56 143 THR A C 1
ATOM 1064 O O . THR A 1 143 ? 2.286 3.335 -2.197 1.00 84.56 143 THR A O 1
ATOM 1067 N N . GLN A 1 144 ? 4.476 3.125 -1.761 1.00 88.62 144 GLN A N 1
ATOM 1068 C CA . GLN A 1 144 ? 4.837 3.310 -3.166 1.00 88.62 144 GLN A CA 1
ATOM 1069 C C . GLN A 1 144 ? 4.391 2.115 -4.011 1.00 88.62 144 GLN A C 1
ATOM 1071 O O . GLN A 1 144 ? 4.490 0.958 -3.607 1.00 88.62 144 GLN A O 1
ATOM 1076 N N . THR A 1 145 ? 3.899 2.423 -5.208 1.00 88.75 145 THR A N 1
ATOM 1077 C CA . THR A 1 145 ? 3.472 1.442 -6.207 1.00 88.75 145 THR A CA 1
ATOM 1078 C C . THR A 1 145 ? 4.291 1.632 -7.476 1.00 88.75 145 THR A C 1
ATOM 1080 O O . THR A 1 145 ? 4.852 2.702 -7.713 1.00 88.75 145 THR A O 1
ATOM 1083 N N . GLY A 1 146 ? 4.388 0.583 -8.283 1.00 88.12 146 GLY A N 1
ATOM 1084 C CA . GLY A 1 146 ? 5.136 0.597 -9.531 1.00 88.12 146 GLY A CA 1
ATOM 1085 C C . GLY A 1 146 ? 4.937 -0.700 -10.302 1.00 88.12 146 GLY A C 1
ATOM 1086 O O . GLY A 1 146 ? 4.103 -1.529 -9.939 1.00 88.12 146 GLY A O 1
ATOM 1087 N N . GLY A 1 147 ? 5.727 -0.873 -11.359 1.00 86.94 147 GLY A N 1
ATOM 1088 C CA . GLY A 1 147 ? 5.566 -1.984 -12.291 1.00 86.94 147 GLY A CA 1
ATOM 1089 C C . GLY A 1 147 ? 4.439 -1.749 -13.297 1.00 86.94 147 GLY A C 1
ATOM 1090 O O . GLY A 1 147 ? 3.809 -0.695 -13.330 1.00 86.94 147 GLY A O 1
ATOM 1091 N N . SER A 1 148 ? 4.222 -2.738 -14.155 1.00 85.69 148 SER A N 1
ATOM 1092 C CA . SER A 1 148 ? 3.176 -2.726 -15.173 1.00 85.69 148 SER A CA 1
ATOM 1093 C C . SER A 1 148 ? 2.654 -4.143 -15.363 1.00 85.69 148 SER A C 1
ATOM 1095 O O . SER A 1 148 ? 3.428 -5.098 -15.287 1.00 85.69 148 SER A O 1
ATOM 1097 N N . SER A 1 149 ? 1.357 -4.281 -15.636 1.00 85.06 149 SER A N 1
ATOM 1098 C CA . SER A 1 149 ? 0.732 -5.568 -15.963 1.00 85.06 149 SER A CA 1
ATOM 1099 C C . SER A 1 149 ? 1.167 -6.109 -17.330 1.00 85.06 149 SER A C 1
ATOM 1101 O O . SER A 1 149 ? 1.023 -7.300 -17.592 1.00 85.06 149 SER A O 1
ATOM 1103 N N . SER A 1 150 ? 1.715 -5.251 -18.196 1.00 83.44 150 SER A N 1
ATOM 1104 C CA . SER A 1 150 ? 2.271 -5.617 -19.498 1.00 83.44 150 SER A CA 1
ATOM 1105 C C . SER A 1 150 ? 3.421 -4.683 -19.857 1.00 83.44 150 SER A C 1
ATOM 1107 O O . SER A 1 150 ? 3.281 -3.464 -19.772 1.00 83.44 150 SER A O 1
ATOM 1109 N N . GLN A 1 151 ? 4.561 -5.242 -20.263 1.00 78.62 151 GLN A N 1
ATOM 1110 C CA . GLN A 1 151 ? 5.731 -4.472 -20.675 1.00 78.62 151 GLN A CA 1
ATOM 1111 C C . GLN A 1 151 ? 6.145 -4.873 -22.085 1.00 78.62 151 GLN A C 1
ATOM 1113 O O . GLN A 1 151 ? 6.440 -6.037 -22.343 1.00 78.62 151 GLN A O 1
ATOM 1118 N N . THR A 1 152 ? 6.213 -3.890 -22.982 1.00 79.25 152 THR A N 1
ATOM 1119 C CA . THR A 1 152 ? 6.933 -4.020 -24.255 1.00 79.25 152 THR A CA 1
ATOM 1120 C C . THR A 1 152 ? 8.267 -3.299 -24.085 1.00 79.25 152 THR A C 1
ATOM 1122 O O . THR A 1 152 ? 8.289 -2.068 -24.119 1.00 79.25 152 THR A O 1
ATOM 1125 N N . PRO A 1 153 ? 9.366 -4.015 -23.797 1.00 77.06 153 PRO A N 1
ATOM 1126 C CA . PRO A 1 153 ? 10.645 -3.371 -23.555 1.00 77.06 153 PRO A CA 1
ATOM 1127 C C . PRO A 1 153 ? 11.179 -2.767 -24.854 1.00 77.06 153 PRO A C 1
ATOM 1129 O O . PRO A 1 153 ? 11.423 -3.473 -25.830 1.00 77.06 153 PRO A O 1
ATOM 1132 N N . THR A 1 154 ? 11.402 -1.457 -24.846 1.00 77.88 154 THR A N 1
ATOM 1133 C CA . THR A 1 154 ? 12.183 -0.777 -25.880 1.00 77.88 154 THR A CA 1
ATOM 1134 C C . THR A 1 154 ? 13.627 -0.732 -25.409 1.00 77.88 154 THR A C 1
ATOM 1136 O O . THR A 1 154 ? 13.927 -0.131 -24.378 1.00 77.88 154 THR A O 1
ATOM 1139 N N . VAL A 1 155 ? 14.524 -1.383 -26.146 1.00 82.81 155 VAL A N 1
ATOM 1140 C CA . VAL A 1 155 ? 15.960 -1.348 -25.860 1.00 82.81 155 VAL A CA 1
ATOM 1141 C C . VAL A 1 155 ? 16.611 -0.397 -26.850 1.00 82.81 155 VAL A C 1
ATOM 1143 O O . VAL A 1 155 ? 16.608 -0.659 -28.052 1.00 82.81 155 VAL A O 1
ATOM 1146 N N . THR A 1 156 ? 17.166 0.702 -26.347 1.00 81.44 156 THR A N 1
ATOM 1147 C CA . THR A 1 156 ? 17.956 1.636 -27.153 1.00 81.44 156 THR A CA 1
ATOM 1148 C C . THR A 1 156 ? 19.434 1.375 -26.901 1.00 81.44 156 THR A C 1
ATOM 1150 O O . THR A 1 156 ? 19.883 1.370 -25.755 1.00 81.44 156 THR A O 1
ATOM 1153 N N . VAL A 1 157 ? 20.197 1.150 -27.970 1.00 85.88 157 VAL A N 1
ATOM 1154 C CA . VAL A 1 157 ? 21.662 1.067 -27.916 1.00 85.88 157 VAL A CA 1
ATOM 1155 C C . VAL A 1 157 ? 22.208 2.319 -28.592 1.00 85.88 157 VAL A C 1
ATOM 1157 O O . VAL A 1 157 ? 22.009 2.510 -29.791 1.00 85.88 157 VAL A O 1
ATOM 1160 N N . HIS A 1 158 ? 22.871 3.178 -27.812 1.00 86.06 158 HIS A N 1
ATOM 1161 C CA . HIS A 1 158 ? 23.136 4.579 -28.169 1.00 86.06 158 HIS A CA 1
ATOM 1162 C C . HIS A 1 158 ? 21.817 5.308 -28.482 1.00 86.06 158 HIS A C 1
ATOM 1164 O O . HIS A 1 158 ? 21.036 5.524 -27.562 1.00 86.06 158 HIS A O 1
ATOM 1170 N N . ASP A 1 159 ? 21.533 5.578 -29.760 1.00 83.31 159 ASP A N 1
ATOM 1171 C CA . ASP A 1 159 ? 20.326 6.276 -30.232 1.00 83.31 159 ASP A CA 1
ATOM 1172 C C . ASP A 1 159 ? 19.453 5.408 -31.157 1.00 83.31 159 ASP A C 1
ATOM 1174 O O . ASP A 1 159 ? 18.505 5.889 -31.776 1.00 83.31 159 ASP A O 1
ATOM 1178 N N . THR A 1 160 ? 19.773 4.115 -31.294 1.00 83.19 160 THR A N 1
ATOM 1179 C CA . THR A 1 160 ? 19.010 3.191 -32.146 1.00 83.19 160 THR A CA 1
ATOM 1180 C C . THR A 1 160 ? 18.109 2.305 -31.299 1.00 83.19 160 THR A C 1
ATOM 1182 O O . THR A 1 160 ? 18.590 1.503 -30.496 1.00 83.19 160 THR A O 1
ATOM 1185 N N . THR A 1 161 ? 16.800 2.420 -31.510 1.00 86.25 161 THR A N 1
ATOM 1186 C CA . THR A 1 161 ? 15.811 1.482 -30.970 1.00 86.25 161 THR A CA 1
ATOM 1187 C C . THR A 1 161 ? 15.958 0.129 -31.656 1.00 86.25 161 THR A C 1
ATOM 1189 O O . THR A 1 161 ? 15.847 0.044 -32.880 1.00 86.25 161 THR A O 1
ATOM 1192 N N . LEU A 1 162 ? 16.185 -0.930 -30.875 1.00 86.12 162 LEU A N 1
ATOM 1193 C CA . LEU A 1 162 ? 16.243 -2.287 -31.403 1.00 86.12 162 LEU A CA 1
ATOM 1194 C C . LEU A 1 162 ? 14.876 -2.721 -31.942 1.00 86.12 162 LEU A C 1
ATOM 1196 O O . LEU A 1 162 ? 13.845 -2.591 -31.283 1.00 86.12 162 LEU A O 1
ATOM 1200 N N . THR A 1 163 ? 14.892 -3.269 -33.149 1.00 86.12 163 THR A N 1
ATOM 1201 C CA . THR A 1 163 ? 13.739 -3.846 -33.841 1.00 86.12 163 THR A CA 1
ATOM 1202 C C . THR A 1 163 ? 13.872 -5.366 -33.917 1.00 86.12 163 THR A C 1
ATOM 1204 O O . THR A 1 163 ? 14.954 -5.924 -33.737 1.00 86.12 163 THR A O 1
ATOM 1207 N N . VAL A 1 164 ? 12.777 -6.053 -34.256 1.00 84.31 164 VAL A N 1
ATOM 1208 C CA . VAL A 1 164 ? 12.770 -7.514 -34.456 1.00 84.31 164 VAL A CA 1
ATOM 1209 C C . VAL A 1 164 ? 13.812 -7.962 -35.489 1.00 84.31 164 VAL A C 1
ATOM 1211 O O . VAL A 1 164 ? 14.422 -9.011 -35.322 1.00 84.31 164 VAL A O 1
ATOM 1214 N N . ALA A 1 165 ? 14.080 -7.144 -36.511 1.00 86.31 165 ALA A N 1
ATOM 1215 C CA . ALA A 1 165 ? 15.070 -7.441 -37.547 1.00 86.31 165 ALA A CA 1
ATOM 1216 C C . ALA A 1 165 ? 16.521 -7.488 -37.028 1.00 86.31 165 ALA A C 1
ATOM 1218 O O . ALA A 1 165 ? 17.396 -8.021 -37.703 1.00 86.31 165 ALA A O 1
ATOM 1219 N N . GLN A 1 166 ? 16.784 -6.928 -35.844 1.00 88.69 166 GLN A N 1
ATOM 1220 C CA . GLN A 1 166 ? 18.106 -6.910 -35.214 1.00 88.69 166 GLN A CA 1
ATOM 1221 C C . GLN A 1 166 ? 18.300 -8.052 -34.206 1.00 88.69 166 GLN A C 1
ATOM 1223 O O . GLN A 1 166 ? 19.377 -8.163 -33.621 1.00 88.69 166 GLN A O 1
ATOM 1228 N N . MET A 1 167 ? 17.295 -8.910 -33.996 1.00 86.50 167 MET A N 1
ATOM 1229 C CA . MET A 1 167 ? 17.453 -10.125 -33.196 1.00 86.50 167 MET A CA 1
ATOM 1230 C C . MET A 1 167 ? 18.094 -11.234 -34.052 1.00 86.50 167 MET A C 1
ATOM 1232 O O . MET A 1 167 ? 17.527 -11.586 -35.088 1.00 86.50 167 MET A O 1
ATOM 1236 N N . PRO A 1 168 ? 19.247 -11.812 -33.654 1.00 89.75 168 PRO A N 1
ATOM 1237 C CA . PRO A 1 168 ? 19.858 -12.921 -34.384 1.00 89.75 168 PRO A CA 1
ATOM 1238 C C . PRO A 1 168 ? 18.906 -14.114 -34.542 1.00 89.75 168 PRO A C 1
ATOM 1240 O O . PRO A 1 168 ? 18.122 -14.426 -33.637 1.00 89.75 168 PRO A O 1
ATOM 1243 N N . SER A 1 169 ? 19.007 -14.817 -35.676 1.00 89.62 169 SER A N 1
ATOM 1244 C CA . SER A 1 169 ? 18.245 -16.048 -35.898 1.00 89.62 169 SER A CA 1
ATOM 1245 C C . SER A 1 169 ? 18.577 -17.071 -34.814 1.00 89.62 169 SER A C 1
ATOM 1247 O O . SER A 1 169 ? 19.744 -17.413 -34.619 1.00 89.62 169 SER A O 1
ATOM 1249 N N . HIS A 1 170 ? 17.554 -17.584 -34.143 1.00 90.88 170 HIS A N 1
ATOM 1250 C CA . HIS A 1 170 ? 17.673 -18.642 -33.148 1.00 90.88 170 HIS A CA 1
ATOM 1251 C C . HIS A 1 170 ? 16.531 -19.647 -33.329 1.00 90.88 170 HIS A C 1
ATOM 1253 O O . HIS A 1 170 ? 15.502 -19.336 -33.927 1.00 90.88 170 HIS A O 1
ATOM 1259 N N . SER A 1 171 ? 16.724 -20.867 -32.833 1.00 88.38 171 SER A N 1
ATOM 1260 C CA . SER A 1 171 ? 15.746 -21.954 -32.920 1.00 88.38 171 SER A CA 1
ATOM 1261 C C . SER A 1 171 ? 15.379 -22.456 -31.528 1.00 88.38 171 SER A C 1
ATOM 1263 O O . SER A 1 171 ? 16.265 -22.693 -30.708 1.00 88.38 171 SER A O 1
ATOM 1265 N N . HIS A 1 172 ? 14.090 -22.687 -31.281 1.00 88.88 172 HIS A N 1
ATOM 1266 C CA . HIS A 1 172 ? 13.612 -23.321 -30.054 1.00 88.88 172 HIS A CA 1
ATOM 1267 C C . HIS A 1 172 ? 13.465 -24.828 -30.281 1.00 88.88 172 HIS A C 1
ATOM 1269 O O . HIS A 1 172 ? 12.594 -25.269 -31.025 1.00 88.88 172 HIS A O 1
ATOM 1275 N N . GLY A 1 173 ? 14.328 -25.621 -29.647 1.00 86.12 173 GLY A N 1
ATOM 1276 C CA . GLY A 1 173 ? 14.234 -27.080 -29.653 1.00 86.12 173 GLY A CA 1
ATOM 1277 C C . GLY A 1 173 ? 13.250 -27.565 -28.593 1.00 86.12 173 GLY A C 1
ATOM 1278 O O . GLY A 1 173 ? 13.673 -28.029 -27.540 1.00 86.12 173 GLY A O 1
ATOM 1279 N N . GLY A 1 174 ? 11.949 -27.408 -28.833 1.00 77.81 174 GLY A N 1
ATOM 1280 C CA . GLY A 1 174 ? 10.917 -28.018 -27.996 1.00 77.81 174 GLY A CA 1
ATOM 1281 C C . GLY A 1 174 ? 10.535 -29.385 -28.551 1.00 77.81 174 GLY A C 1
ATOM 1282 O O . GLY A 1 174 ? 10.021 -29.462 -29.663 1.00 77.81 174 GLY A O 1
ATOM 1283 N N . SER A 1 175 ? 10.776 -30.453 -27.789 1.00 68.50 175 SER A N 1
ATOM 1284 C CA . SER A 1 175 ? 10.098 -31.732 -28.012 1.00 68.50 175 SER A CA 1
ATOM 1285 C C . SER A 1 175 ? 8.753 -31.663 -27.293 1.00 68.50 175 SER A C 1
ATOM 1287 O O . SER A 1 175 ? 8.731 -31.477 -26.076 1.00 68.50 175 SER A O 1
ATOM 1289 N N . THR A 1 176 ? 7.659 -31.738 -28.048 1.00 67.75 176 THR A N 1
ATOM 1290 C CA . THR A 1 176 ? 6.292 -31.889 -27.521 1.00 67.75 176 THR A CA 1
ATOM 1291 C C . THR A 1 176 ? 6.027 -33.313 -27.080 1.00 67.75 176 THR A C 1
ATOM 1293 O O . THR A 1 176 ? 6.484 -34.219 -27.816 1.00 67.75 176 THR A O 1
#

pLDDT: mean 71.34, std 19.48, range [30.86, 95.56]

Organism: Adineta ricciae (NCBI:txid249248)

Radius of gyration: 42.25 Å; chains: 1; bounding box: 55×133×86 Å

Foldseek 3Di:
DDDDDDDPDPVVVVVVVVVVVVVVVVVVVVVVVVVVVVVVVVVVVVVVVVVVVVVVVVPPDDDDDDDDDDDDDDDDDDDDDDPDDPPPDPCPPPDDPPDDDDDPDDLVPPDPPDHDQCPPPPHHRCPPHDDDDADPPPPPDPPDDDDDPDDDDFDDDPNDTDDPVPDDDDDDPDDD

Sequence (176 aa):
MKEIQNSPSSRSISKTASQNEERVNRTWFLTWVFIGALVSGVVLGVFLTLYLSELLRKDVTTSTTTTSTSTSTTTTTESTTSSTSSTSTSMYPLVPPGMIMLWSGSTATVPLGWGVCDGTQGTPDLRDRFVLGSGTGSTYAPTQTGGSSSQTPTVTVHDTTLTVAQMPSHSHGGST

Secondary structure (DSSP, 8-state):
--------SHHHHHHHHHHHHHHHHHHHHHHHHHHHHHHHHHHHHHHHHHHHHHHHTTT----------------------------------SS-TT------S-GGGPPTT---SBS-TT--B-TT----PPPGGGTT-TT-----SS-----EETTEEP-GGGSPP-------